Protein AF-A0A0C1ML45-F1 (afdb_monomer_lite)

Sequence (145 aa):
MVLNSHLIIEELIDLLNEKIIRNQAPYKKAKFTFNHKLCLLEALYNDDIESWVYHSCRQLNSLRNTYAHILEPDKSEEKIRAFLNVSYRCNVKLEEEIVQHLRRLKQSDSKNLCLIEIQQRHYDSTKRFPLALRELVNNLLVILE

pLDDT: mean 70.12, std 15.65, range [42.0, 94.88]

Structure (mmCIF, N/CA/C/O backbone):
data_AF-A0A0C1ML45-F1
#
_entry.id   AF-A0A0C1ML45-F1
#
loop_
_atom_site.group_PDB
_atom_site.id
_atom_site.type_symbol
_atom_site.label_atom_id
_atom_site.label_alt_id
_atom_site.label_comp_id
_atom_site.label_asym_id
_atom_site.label_entity_id
_atom_site.label_seq_id
_atom_site.pdbx_PDB_ins_code
_atom_site.Cartn_x
_atom_site.Cartn_y
_atom_site.Cartn_z
_atom_site.occupancy
_atom_site.B_iso_or_equiv
_atom_site.auth_seq_id
_atom_site.auth_comp_id
_atom_site.auth_asym_id
_atom_site.auth_atom_id
_atom_site.pdbx_PDB_model_num
ATOM 1 N N . MET A 1 1 ? 11.934 10.027 -3.637 1.00 61.81 1 MET A N 1
ATOM 2 C CA . MET A 1 1 ? 10.564 9.795 -4.153 1.00 61.81 1 MET A CA 1
ATOM 3 C C . MET A 1 1 ? 9.891 8.634 -3.437 1.00 61.81 1 MET A C 1
ATOM 5 O O . MET A 1 1 ? 8.922 8.897 -2.750 1.00 61.81 1 MET A O 1
ATOM 9 N N . VAL A 1 2 ? 10.437 7.411 -3.484 1.00 64.88 2 VAL A N 1
ATOM 10 C CA . VAL A 1 2 ? 9.870 6.221 -2.804 1.00 64.88 2 VAL A CA 1
ATOM 11 C C . VAL A 1 2 ? 9.575 6.443 -1.314 1.00 64.88 2 VAL A C 1
ATOM 13 O O . VAL A 1 2 ? 8.485 6.106 -0.866 1.00 64.88 2 VAL A O 1
ATOM 16 N N . LEU A 1 3 ? 10.506 7.043 -0.556 1.00 66.38 3 LEU A N 1
ATOM 17 C CA . LEU A 1 3 ? 10.296 7.336 0.869 1.00 66.38 3 LEU A CA 1
ATOM 18 C C . LEU A 1 3 ? 9.093 8.266 1.094 1.00 66.38 3 LEU A C 1
ATOM 20 O O . LEU A 1 3 ? 8.214 7.938 1.880 1.00 66.38 3 LEU A O 1
ATOM 24 N N . ASN A 1 4 ? 9.014 9.378 0.359 1.00 64.31 4 ASN A N 1
ATOM 25 C CA . ASN A 1 4 ? 7.894 10.318 0.466 1.00 64.31 4 ASN A CA 1
ATOM 26 C C . ASN A 1 4 ? 6.569 9.659 0.061 1.00 64.31 4 ASN A C 1
ATOM 28 O O . ASN A 1 4 ? 5.565 9.857 0.728 1.00 64.31 4 ASN A O 1
ATOM 32 N N . SER A 1 5 ? 6.567 8.837 -0.992 1.00 69.75 5 SER A N 1
ATOM 33 C CA . SER A 1 5 ? 5.383 8.082 -1.418 1.00 69.75 5 SER A CA 1
ATOM 34 C C . SER A 1 5 ? 4.914 7.094 -0.355 1.00 69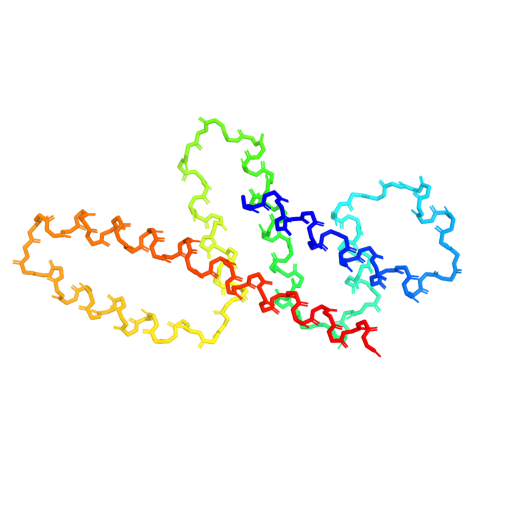.75 5 SER A C 1
ATOM 36 O O . SER A 1 5 ? 3.720 6.995 -0.104 1.00 69.75 5 SER A O 1
ATOM 38 N N . HIS A 1 6 ? 5.841 6.393 0.299 1.00 75.88 6 HIS A N 1
ATOM 39 C CA . HIS A 1 6 ? 5.520 5.508 1.414 1.00 75.88 6 HIS A CA 1
ATOM 40 C C . HIS A 1 6 ? 4.919 6.271 2.597 1.00 75.88 6 HIS A C 1
ATOM 42 O O . HIS A 1 6 ? 3.897 5.835 3.106 1.00 75.88 6 HIS A O 1
ATOM 48 N N . LEU A 1 7 ? 5.503 7.411 2.989 1.00 73.75 7 LEU A N 1
ATOM 49 C CA . LEU A 1 7 ? 4.983 8.239 4.084 1.00 73.75 7 LEU A CA 1
ATOM 50 C C . LEU A 1 7 ? 3.573 8.768 3.787 1.00 73.75 7 LEU A C 1
ATOM 52 O O . LEU A 1 7 ? 2.715 8.724 4.657 1.00 73.75 7 LEU A O 1
ATOM 56 N N . ILE A 1 8 ? 3.316 9.212 2.551 1.00 75.06 8 ILE A N 1
ATOM 57 C CA . ILE A 1 8 ? 1.982 9.672 2.129 1.00 75.06 8 ILE A CA 1
ATOM 58 C C . ILE A 1 8 ? 0.958 8.536 2.226 1.00 75.06 8 ILE A C 1
ATOM 60 O O . ILE A 1 8 ? -0.129 8.735 2.759 1.00 75.06 8 ILE A O 1
ATOM 64 N N . ILE A 1 9 ? 1.296 7.345 1.721 1.00 83.56 9 ILE A N 1
ATOM 65 C CA . ILE A 1 9 ? 0.397 6.187 1.796 1.00 83.56 9 ILE A CA 1
ATOM 66 C C . ILE A 1 9 ? 0.209 5.731 3.246 1.00 83.56 9 ILE A C 1
ATOM 68 O O . ILE A 1 9 ? -0.898 5.363 3.618 1.00 83.56 9 ILE A O 1
ATOM 72 N N . GLU A 1 10 ? 1.252 5.772 4.076 1.00 84.19 10 GLU A N 1
ATOM 73 C CA . GLU A 1 10 ? 1.149 5.429 5.497 1.00 84.19 10 GLU A CA 1
ATOM 74 C C . GLU A 1 10 ? 0.178 6.352 6.237 1.00 84.19 10 GLU A C 1
ATOM 76 O O . GLU A 1 10 ? -0.698 5.858 6.944 1.00 84.19 10 GLU A O 1
ATOM 81 N N . GLU A 1 11 ? 0.293 7.663 6.021 1.00 79.94 11 GLU A N 1
ATOM 82 C CA . GLU A 1 11 ? -0.609 8.655 6.610 1.00 79.94 11 GLU A CA 1
ATOM 83 C C . GLU A 1 11 ? -2.055 8.441 6.140 1.00 79.94 11 GLU A C 1
ATOM 85 O O . GLU A 1 11 ? -2.993 8.495 6.929 1.00 79.94 11 GLU A O 1
ATOM 90 N N . LEU A 1 12 ? -2.250 8.129 4.855 1.00 81.25 12 LEU A N 1
ATOM 91 C CA . LEU A 1 12 ? -3.577 7.889 4.292 1.00 81.25 12 LEU A CA 1
ATOM 92 C C . LEU A 1 12 ? -4.244 6.634 4.878 1.00 81.25 12 LEU A C 1
ATOM 94 O O . LEU A 1 12 ? -5.432 6.652 5.194 1.00 81.25 12 LEU A O 1
ATOM 98 N N . ILE A 1 13 ? -3.474 5.559 5.066 1.00 89.50 13 ILE A N 1
ATOM 99 C CA . ILE A 1 13 ? -3.944 4.346 5.747 1.00 89.50 13 ILE A CA 1
ATOM 100 C C . ILE A 1 13 ? -4.302 4.661 7.207 1.00 89.50 13 ILE A C 1
ATOM 102 O O . ILE A 1 13 ? -5.318 4.171 7.704 1.00 89.50 13 ILE A O 1
ATOM 106 N N . ASP A 1 14 ? -3.502 5.480 7.895 1.00 86.56 14 ASP A N 1
ATOM 107 C CA . ASP A 1 14 ? -3.807 5.904 9.264 1.00 86.56 14 ASP A CA 1
ATOM 108 C C . ASP A 1 14 ? -5.118 6.685 9.344 1.00 86.56 14 ASP A C 1
ATOM 110 O O . ASP A 1 14 ? -5.954 6.362 10.187 1.00 86.56 14 ASP A O 1
ATOM 114 N N . LEU A 1 15 ? -5.353 7.634 8.436 1.00 84.75 15 LEU A N 1
ATOM 115 C CA . LEU A 1 15 ? -6.611 8.384 8.373 1.00 84.75 15 LEU A CA 1
ATOM 116 C C . LEU A 1 15 ? -7.826 7.463 8.175 1.00 84.75 15 LEU A C 1
ATOM 118 O O . LEU A 1 15 ? -8.841 7.618 8.856 1.00 84.75 15 LEU A O 1
ATOM 122 N N . LEU A 1 16 ? -7.718 6.475 7.284 1.00 86.06 16 LEU A N 1
ATOM 123 C CA . LEU A 1 16 ? -8.783 5.499 7.026 1.00 86.06 16 LEU A CA 1
ATOM 124 C C . LEU A 1 16 ? -9.082 4.616 8.245 1.00 86.06 16 LEU A C 1
ATOM 126 O O . LEU A 1 16 ? -10.250 4.374 8.565 1.00 86.06 16 LEU A O 1
ATOM 130 N N . ASN A 1 17 ? -8.042 4.160 8.946 1.00 88.00 17 ASN A N 1
ATOM 131 C CA . ASN A 1 17 ? -8.193 3.401 10.185 1.00 88.00 17 ASN A CA 1
ATOM 132 C C . ASN A 1 17 ? -8.798 4.274 11.299 1.00 88.00 17 ASN A C 1
ATOM 134 O O . ASN A 1 17 ? -9.696 3.830 12.015 1.00 88.00 17 ASN A O 1
ATOM 138 N N . GLU A 1 18 ? -8.373 5.534 11.428 1.00 86.44 18 GLU A N 1
ATOM 139 C CA . GLU A 1 18 ? -8.904 6.481 12.418 1.00 86.44 18 GLU A CA 1
ATOM 140 C C . GLU A 1 18 ? -10.385 6.825 12.206 1.00 86.44 18 GLU A C 1
ATOM 142 O O . GLU A 1 18 ? -11.075 7.096 13.194 1.00 86.44 18 GLU A O 1
ATOM 147 N N . LYS A 1 19 ? -10.889 6.769 10.961 1.00 84.56 19 LYS A N 1
ATOM 148 C CA . LYS A 1 19 ? -12.317 6.960 10.629 1.00 84.56 19 LYS A CA 1
ATOM 149 C C . LYS A 1 19 ? -13.196 5.837 11.201 1.00 84.56 19 LYS A C 1
ATOM 151 O O . LYS A 1 19 ? -14.318 6.104 11.626 1.00 84.56 19 LYS A O 1
ATOM 156 N N . ILE A 1 20 ? -12.693 4.599 11.265 1.00 85.06 20 ILE A N 1
ATOM 157 C CA . ILE A 1 20 ? -13.444 3.442 11.794 1.00 85.06 20 ILE A CA 1
ATOM 158 C C . ILE A 1 20 ? -13.237 3.253 13.298 1.00 85.06 20 ILE A C 1
ATOM 160 O O . ILE A 1 20 ? -14.160 2.869 14.027 1.00 85.06 20 ILE A O 1
ATOM 164 N N . ILE A 1 21 ? -12.015 3.465 13.785 1.00 87.81 21 ILE A N 1
ATOM 165 C CA . ILE A 1 21 ? -11.654 3.127 15.160 1.00 87.81 21 ILE A CA 1
ATOM 166 C C . ILE A 1 21 ? -12.312 4.106 16.135 1.00 87.81 21 ILE A C 1
ATOM 168 O O . ILE A 1 21 ? -11.880 5.241 16.317 1.00 87.81 21 ILE A O 1
ATOM 172 N N . ARG A 1 22 ? -13.325 3.610 16.855 1.00 88.19 22 ARG A N 1
ATOM 173 C CA . ARG A 1 22 ? -14.093 4.389 17.843 1.00 88.19 22 ARG A CA 1
ATOM 174 C C . ARG A 1 22 ? -13.240 4.982 18.965 1.00 88.19 22 ARG A C 1
ATOM 176 O O . ARG A 1 22 ? -13.532 6.072 19.441 1.00 88.19 22 ARG A O 1
ATOM 183 N N . ASN A 1 23 ? -12.217 4.257 19.422 1.00 89.19 23 ASN A N 1
ATOM 184 C CA . ASN A 1 23 ? -11.313 4.729 20.469 1.00 89.19 23 ASN A CA 1
ATOM 185 C C . ASN A 1 23 ? -9.898 4.909 19.914 1.00 89.19 23 ASN A C 1
ATOM 187 O O . ASN A 1 23 ? -9.104 3.969 19.875 1.00 89.19 23 ASN A O 1
ATOM 191 N N . GLN A 1 24 ? -9.585 6.135 19.501 1.00 85.31 24 GLN A N 1
ATOM 192 C CA . GLN A 1 24 ? -8.316 6.458 18.849 1.00 85.31 24 GLN A CA 1
ATOM 193 C C . GLN A 1 24 ? -7.116 6.488 19.810 1.00 85.31 24 GLN A C 1
ATOM 195 O O . GLN A 1 24 ? -5.978 6.314 19.376 1.00 85.31 24 GLN A O 1
ATOM 200 N N . ALA A 1 25 ? -7.326 6.695 21.116 1.00 89.00 25 ALA A N 1
ATOM 201 C CA . ALA A 1 25 ? -6.219 6.887 22.056 1.00 89.00 25 ALA A CA 1
ATOM 202 C C . ALA A 1 25 ? -5.315 5.637 22.195 1.00 89.00 25 ALA A C 1
ATOM 204 O O . ALA A 1 25 ? -4.093 5.776 22.079 1.00 89.00 25 ALA A O 1
ATOM 205 N N . PRO A 1 26 ? -5.852 4.410 22.366 1.00 90.69 26 PRO A N 1
ATOM 206 C CA . PRO A 1 26 ? -5.051 3.189 22.317 1.00 90.69 26 PRO A CA 1
ATOM 207 C C . PRO A 1 26 ? -4.385 2.959 20.958 1.00 90.69 26 PRO A C 1
ATOM 209 O O . PRO A 1 26 ? -3.223 2.562 20.924 1.00 90.69 26 PRO A O 1
ATOM 212 N N . TYR A 1 27 ? -5.087 3.246 19.857 1.00 87.50 27 TYR A N 1
ATOM 213 C CA . TYR A 1 27 ? -4.557 3.084 18.500 1.00 87.50 27 TYR A CA 1
ATOM 214 C C . TYR A 1 27 ? -3.298 3.934 18.281 1.00 87.50 27 TYR A C 1
ATOM 216 O O . TYR A 1 27 ? -2.241 3.405 17.937 1.00 87.50 27 TYR A O 1
ATOM 224 N N . LYS A 1 28 ? -3.368 5.231 18.610 1.00 84.25 28 LYS A N 1
ATOM 225 C CA . LYS A 1 28 ? -2.231 6.163 18.514 1.00 84.25 28 LYS A CA 1
ATOM 226 C C . LYS A 1 28 ? -1.083 5.770 19.446 1.00 84.25 28 LYS A C 1
ATOM 228 O O . LYS A 1 28 ? 0.088 5.868 19.079 1.00 84.25 28 LYS A O 1
ATOM 233 N N . LYS A 1 29 ? -1.399 5.275 20.648 1.00 89.81 29 LYS A N 1
ATOM 234 C CA . LYS A 1 29 ? -0.390 4.832 21.624 1.00 89.81 29 LYS A CA 1
ATOM 235 C C . LYS A 1 29 ? 0.341 3.557 21.192 1.00 89.81 29 LYS A C 1
ATOM 237 O O . LYS A 1 29 ? 1.508 3.395 21.543 1.00 89.81 29 LYS A O 1
ATOM 242 N N . ALA A 1 30 ? -0.319 2.671 20.446 1.00 88.94 30 ALA A N 1
ATOM 243 C CA . ALA A 1 30 ? 0.230 1.380 20.041 1.00 88.94 30 ALA A CA 1
ATOM 244 C C . ALA A 1 30 ? 1.399 1.484 19.044 1.00 88.94 30 ALA A C 1
ATOM 246 O O . ALA A 1 30 ? 2.163 0.529 18.928 1.00 88.94 30 ALA A O 1
ATOM 247 N N . LYS A 1 31 ? 1.570 2.631 18.362 1.00 85.31 31 LYS A N 1
ATOM 248 C CA . LYS A 1 31 ? 2.650 2.878 17.384 1.00 85.31 31 LYS A CA 1
ATOM 249 C C . LYS A 1 31 ? 2.786 1.737 16.367 1.00 85.31 31 LYS A C 1
ATOM 251 O O . LYS A 1 31 ? 3.853 1.141 16.208 1.00 85.31 31 LYS A O 1
ATOM 256 N N . PHE A 1 32 ? 1.681 1.410 15.702 1.00 89.25 32 PHE A N 1
ATOM 257 C CA . PHE A 1 32 ? 1.659 0.362 14.688 1.00 89.25 32 PHE A CA 1
ATOM 258 C C . PHE A 1 32 ? 2.659 0.640 13.558 1.00 89.25 32 PHE A C 1
ATOM 260 O O . PHE A 1 32 ? 2.899 1.784 13.180 1.00 89.25 32 PHE A O 1
ATOM 267 N N . THR A 1 33 ? 3.244 -0.426 13.014 1.00 90.50 33 THR A N 1
ATOM 268 C CA . THR A 1 33 ? 4.087 -0.342 11.817 1.00 90.50 33 THR A CA 1
ATOM 269 C C . THR A 1 33 ? 3.203 -0.242 10.575 1.00 90.50 33 THR A C 1
ATOM 271 O O . THR A 1 33 ? 2.041 -0.648 10.623 1.00 90.50 33 THR A O 1
ATOM 274 N N . PHE A 1 34 ? 3.758 0.194 9.441 1.00 89.38 34 PHE A N 1
ATOM 275 C CA . PHE A 1 34 ? 3.050 0.201 8.153 1.00 89.38 34 PHE A CA 1
ATOM 276 C C . PHE A 1 34 ? 2.318 -1.118 7.855 1.00 89.38 34 PHE A C 1
ATOM 278 O O . PHE A 1 34 ? 1.150 -1.110 7.483 1.00 89.38 34 PHE A O 1
ATOM 285 N N . ASN A 1 35 ? 2.980 -2.265 8.057 1.00 93.19 35 ASN A N 1
ATOM 286 C CA . ASN A 1 35 ? 2.352 -3.567 7.815 1.00 93.19 35 ASN A CA 1
ATOM 287 C C . ASN A 1 35 ? 1.184 -3.827 8.771 1.00 93.19 35 ASN A C 1
ATOM 289 O O . ASN A 1 35 ? 0.158 -4.325 8.328 1.00 93.19 35 ASN A O 1
ATOM 293 N N . HIS A 1 36 ? 1.310 -3.480 10.056 1.00 94.88 36 HIS A N 1
ATOM 294 C CA . HIS A 1 36 ? 0.195 -3.618 10.996 1.00 94.88 36 HIS A CA 1
ATOM 295 C C . HIS A 1 36 ? -0.999 -2.752 10.572 1.00 94.88 36 HIS A C 1
ATOM 297 O O . HIS A 1 36 ? -2.123 -3.242 10.554 1.00 94.88 36 HIS A O 1
ATOM 303 N N . LYS A 1 37 ? -0.747 -1.498 10.177 1.00 93.56 37 LYS A N 1
ATOM 304 C CA . LYS A 1 37 ? -1.776 -0.562 9.703 1.00 93.56 37 LYS A CA 1
ATOM 305 C C . LYS A 1 37 ? -2.464 -1.061 8.432 1.00 93.56 37 LYS A C 1
ATOM 307 O O . LYS A 1 37 ? -3.683 -0.982 8.336 1.00 93.56 37 LYS A O 1
ATOM 312 N N . LEU A 1 38 ? -1.696 -1.611 7.487 1.00 94.81 38 LEU A N 1
ATOM 313 C CA . LEU A 1 38 ? -2.221 -2.168 6.242 1.00 94.81 38 LEU A CA 1
ATOM 314 C C . LEU A 1 38 ? -3.060 -3.428 6.482 1.00 94.81 38 LEU A C 1
ATOM 316 O O . LEU A 1 38 ? -4.143 -3.536 5.921 1.00 94.81 38 LEU A O 1
ATOM 320 N N . CYS A 1 39 ? -2.594 -4.354 7.325 1.00 94.06 39 CYS A N 1
ATOM 321 C CA . CYS A 1 39 ? -3.378 -5.537 7.687 1.00 94.06 39 CYS A CA 1
ATOM 322 C C . CYS A 1 39 ? -4.674 -5.153 8.407 1.00 94.06 39 CYS A C 1
ATOM 324 O O . CYS A 1 39 ? -5.699 -5.793 8.202 1.00 94.06 39 CYS A O 1
ATOM 326 N N . LEU A 1 40 ? -4.632 -4.116 9.248 1.00 93.44 40 LEU A N 1
ATOM 327 C CA . LEU A 1 40 ? -5.825 -3.606 9.911 1.00 93.44 40 LEU A CA 1
ATOM 328 C C . LEU A 1 40 ? -6.806 -3.003 8.898 1.00 93.44 40 LEU A C 1
ATOM 330 O O . LEU A 1 40 ? -7.983 -3.335 8.946 1.00 93.44 40 LEU A O 1
ATOM 334 N N . LEU A 1 41 ? -6.319 -2.198 7.950 1.00 92.44 41 LEU A N 1
ATOM 335 C CA . LEU A 1 41 ? -7.144 -1.646 6.874 1.00 92.44 41 LEU A CA 1
ATOM 336 C C . LEU A 1 41 ? -7.793 -2.755 6.037 1.00 92.44 41 LEU A C 1
ATOM 338 O O . LEU A 1 41 ? -8.983 -2.697 5.754 1.00 92.44 41 LEU A O 1
ATOM 342 N N . GLU A 1 42 ? -7.022 -3.773 5.657 1.00 93.88 42 GLU A N 1
ATOM 343 C CA . GLU A 1 42 ? -7.517 -4.932 4.909 1.00 93.88 42 GLU A CA 1
ATOM 344 C C . GLU A 1 42 ? -8.563 -5.711 5.701 1.00 93.88 42 GLU A C 1
ATOM 346 O O . GLU A 1 42 ? -9.608 -6.039 5.163 1.00 93.88 42 GLU A O 1
ATOM 351 N N . ALA A 1 43 ? -8.356 -5.923 7.000 1.00 91.69 43 ALA A N 1
ATOM 352 C CA . ALA A 1 43 ? -9.344 -6.590 7.844 1.00 91.69 43 ALA A CA 1
ATOM 353 C C . ALA A 1 43 ? -10.651 -5.792 8.007 1.00 91.69 43 ALA A C 1
ATOM 355 O O . ALA A 1 43 ? -11.697 -6.391 8.247 1.00 91.69 43 ALA A O 1
ATOM 356 N N . LEU A 1 44 ? -10.592 -4.460 7.921 1.00 88.75 44 LEU A N 1
ATOM 357 C CA . LEU A 1 44 ? -11.738 -3.576 8.147 1.00 88.75 44 LEU A CA 1
ATOM 358 C C . LEU A 1 44 ? -12.496 -3.200 6.866 1.00 88.75 44 LEU A C 1
ATOM 360 O O . LEU A 1 44 ? -13.690 -2.940 6.956 1.00 88.75 44 LEU A O 1
ATOM 364 N N . TYR A 1 45 ? -11.824 -3.176 5.711 1.00 86.94 45 TYR A N 1
ATOM 365 C CA . TYR A 1 45 ? -12.366 -2.686 4.434 1.00 86.94 45 TYR A CA 1
ATOM 366 C C . TYR A 1 45 ? -12.220 -3.689 3.273 1.00 86.94 45 TYR A C 1
ATOM 368 O O . TYR A 1 45 ? -12.284 -3.287 2.113 1.00 86.94 45 TYR A O 1
ATOM 376 N N . ASN A 1 46 ? -11.989 -4.979 3.550 1.00 83.56 46 ASN A N 1
ATOM 377 C CA . ASN A 1 46 ? -11.699 -5.996 2.523 1.00 83.56 46 ASN A CA 1
ATOM 378 C C . ASN A 1 46 ? -12.663 -5.978 1.322 1.00 83.56 46 ASN A C 1
ATOM 380 O O . ASN A 1 46 ? -12.244 -6.252 0.200 1.00 83.56 46 ASN A O 1
ATOM 384 N N . ASP A 1 47 ? -13.939 -5.678 1.564 1.00 83.19 47 ASP A N 1
ATOM 385 C CA . ASP A 1 47 ? -14.981 -5.700 0.535 1.00 83.19 47 ASP A CA 1
ATOM 386 C C . ASP A 1 47 ? -15.164 -4.335 -0.161 1.00 83.19 47 ASP A C 1
ATOM 388 O O . ASP A 1 47 ? -15.718 -4.277 -1.258 1.00 83.19 47 ASP A O 1
ATOM 392 N N . ASP A 1 48 ? -14.656 -3.253 0.439 1.00 83.12 48 ASP A N 1
ATOM 393 C CA . ASP A 1 48 ? -14.762 -1.876 -0.068 1.00 83.12 48 ASP A CA 1
ATOM 394 C C . ASP A 1 48 ? -13.557 -1.472 -0.934 1.00 83.12 48 ASP A C 1
ATOM 396 O O . ASP A 1 48 ? -13.615 -0.498 -1.687 1.00 83.12 48 ASP A O 1
ATOM 400 N N . ILE A 1 49 ? -12.445 -2.207 -0.827 1.00 85.44 49 ILE A N 1
ATOM 401 C CA . ILE A 1 49 ? -11.190 -1.913 -1.520 1.00 85.44 49 ILE A CA 1
ATOM 402 C C . ILE A 1 49 ? -10.805 -3.079 -2.416 1.00 85.44 49 ILE A C 1
ATOM 404 O O . ILE A 1 49 ? -10.675 -4.222 -1.981 1.00 85.44 49 ILE A O 1
ATOM 408 N N . GLU A 1 50 ? -10.509 -2.779 -3.678 1.00 83.88 50 GLU A N 1
ATOM 409 C CA . GLU A 1 50 ? -10.025 -3.798 -4.598 1.00 83.88 50 GLU A CA 1
ATOM 410 C C . GLU A 1 50 ? -8.684 -4.401 -4.144 1.00 83.88 50 GLU A C 1
ATOM 412 O O . GLU A 1 50 ? -7.741 -3.702 -3.765 1.00 83.88 50 GLU A O 1
ATOM 417 N N . SER A 1 51 ? -8.549 -5.721 -4.287 1.00 84.06 51 SER A N 1
ATOM 418 C CA . SER A 1 51 ? -7.378 -6.479 -3.823 1.00 84.06 51 SER A CA 1
ATOM 419 C C . SER A 1 51 ? -6.030 -5.959 -4.342 1.00 84.06 51 SER A C 1
ATOM 421 O O . SER A 1 51 ? -5.009 -6.059 -3.652 1.00 84.06 51 SER A O 1
ATOM 423 N N . TRP A 1 52 ? -6.000 -5.372 -5.545 1.00 82.38 52 TRP A N 1
ATOM 424 C CA . TRP A 1 52 ? -4.771 -4.824 -6.121 1.00 82.38 52 TRP A CA 1
ATOM 425 C C . TRP A 1 52 ? -4.207 -3.661 -5.296 1.00 82.38 52 TRP A C 1
ATOM 427 O O . TRP A 1 52 ? -2.987 -3.533 -5.228 1.00 82.38 52 TRP A O 1
ATOM 437 N N . VAL A 1 53 ? -5.048 -2.878 -4.610 1.00 85.25 53 VAL A N 1
ATOM 438 C CA . VAL A 1 53 ? -4.627 -1.755 -3.755 1.00 85.25 53 VAL A CA 1
ATOM 439 C C . VAL A 1 53 ? -3.772 -2.270 -2.600 1.00 85.25 53 VAL A C 1
ATOM 441 O O . VAL A 1 53 ? -2.652 -1.796 -2.387 1.00 85.25 53 VAL A O 1
ATOM 444 N N . TYR A 1 54 ? -4.236 -3.314 -1.907 1.00 88.75 54 TYR A N 1
ATOM 445 C CA . TYR A 1 54 ? -3.474 -3.945 -0.828 1.00 88.75 54 TYR A CA 1
ATOM 446 C C . TYR A 1 54 ? -2.155 -4.526 -1.340 1.00 88.75 54 TYR A C 1
ATOM 448 O O . TYR A 1 54 ? -1.100 -4.346 -0.723 1.00 88.75 54 TYR A O 1
ATOM 456 N N . HIS A 1 55 ? -2.178 -5.184 -2.502 1.00 86.62 55 HIS A N 1
ATOM 457 C CA . HIS A 1 55 ? -0.962 -5.694 -3.130 1.00 86.62 55 HIS A CA 1
ATOM 458 C C . HIS A 1 55 ? 0.024 -4.573 -3.490 1.00 86.62 55 HIS A C 1
ATOM 460 O O . HIS A 1 55 ? 1.215 -4.704 -3.197 1.00 86.62 55 HIS A O 1
ATOM 466 N N . SER A 1 56 ? -0.444 -3.453 -4.043 1.00 81.94 56 SER A N 1
ATOM 467 C CA . SER A 1 56 ? 0.378 -2.279 -4.347 1.00 81.94 56 SER A CA 1
ATOM 468 C C . SER A 1 56 ? 1.004 -1.669 -3.093 1.00 81.94 56 SER A C 1
ATOM 470 O O . SER A 1 56 ? 2.205 -1.392 -3.095 1.00 81.94 56 SER A O 1
ATOM 472 N N . CYS A 1 57 ? 0.252 -1.533 -1.998 1.00 85.81 57 CYS A N 1
ATOM 473 C CA . CYS A 1 57 ? 0.776 -1.051 -0.717 1.00 85.81 57 CYS A CA 1
ATOM 474 C C . CYS A 1 57 ? 1.878 -1.967 -0.159 1.00 85.81 57 CYS A C 1
ATOM 476 O O . CYS A 1 57 ? 2.930 -1.485 0.274 1.00 85.81 57 CYS A O 1
ATOM 478 N N . ARG A 1 58 ? 1.698 -3.296 -0.231 1.00 90.94 58 ARG A N 1
ATOM 479 C CA . ARG A 1 58 ? 2.737 -4.267 0.169 1.00 90.94 58 ARG A CA 1
ATOM 480 C C . ARG A 1 58 ? 3.995 -4.148 -0.699 1.00 90.94 58 ARG A C 1
ATOM 482 O O . ARG A 1 58 ? 5.108 -4.171 -0.168 1.00 90.94 58 ARG A O 1
ATOM 489 N N . GLN A 1 59 ? 3.839 -3.980 -2.014 1.00 81.88 59 GLN A N 1
ATOM 490 C CA . GLN A 1 59 ? 4.965 -3.776 -2.934 1.00 81.88 59 GLN A CA 1
ATOM 491 C C . GLN A 1 59 ? 5.703 -2.460 -2.656 1.00 81.88 59 GLN A C 1
ATOM 493 O O . GLN A 1 59 ? 6.933 -2.449 -2.636 1.00 81.88 59 GLN A O 1
ATOM 498 N N . LEU A 1 60 ? 4.986 -1.374 -2.347 1.00 81.81 60 LEU A N 1
ATOM 499 C CA . LEU A 1 60 ? 5.591 -0.094 -1.969 1.00 81.81 60 LEU A CA 1
ATOM 500 C C . LEU A 1 60 ? 6.405 -0.204 -0.671 1.00 81.81 60 LEU A C 1
ATOM 502 O O . LEU A 1 60 ? 7.517 0.316 -0.600 1.00 81.81 60 LEU A O 1
ATOM 506 N N . ASN A 1 61 ? 5.899 -0.922 0.337 1.00 86.44 61 ASN A N 1
ATOM 507 C CA . ASN A 1 61 ? 6.648 -1.172 1.572 1.00 86.44 61 ASN A CA 1
ATOM 508 C C . ASN A 1 61 ? 7.917 -2.009 1.316 1.00 86.44 61 ASN A C 1
ATOM 510 O O . ASN A 1 61 ? 8.997 -1.683 1.808 1.00 86.44 61 ASN A O 1
ATOM 514 N N . SER A 1 62 ? 7.817 -3.053 0.485 1.00 82.88 62 SER A N 1
ATOM 515 C CA . SER A 1 62 ? 8.972 -3.857 0.053 1.00 82.88 62 SER A CA 1
ATOM 516 C C . SER A 1 62 ? 10.013 -3.010 -0.685 1.00 82.88 62 SER A C 1
ATOM 518 O O . SER A 1 62 ? 11.213 -3.143 -0.433 1.00 82.88 62 SER A O 1
ATOM 520 N N . LEU A 1 63 ? 9.555 -2.104 -1.553 1.00 76.06 63 LEU A N 1
ATOM 521 C CA . LEU A 1 63 ? 10.399 -1.167 -2.282 1.00 76.06 63 LEU A CA 1
ATOM 522 C C . LEU A 1 63 ? 11.106 -0.198 -1.326 1.00 76.06 63 LEU A C 1
ATOM 524 O O . LEU A 1 63 ? 12.324 -0.048 -1.406 1.00 76.06 63 LEU A O 1
ATOM 528 N N . ARG A 1 64 ? 10.377 0.395 -0.372 1.00 78.88 64 ARG A N 1
ATOM 529 C CA . ARG A 1 64 ? 10.952 1.262 0.667 1.00 78.88 64 ARG A CA 1
ATOM 530 C C . ARG A 1 64 ? 12.030 0.540 1.467 1.00 78.88 64 ARG A C 1
ATOM 532 O O . ARG A 1 64 ? 13.105 1.098 1.661 1.00 78.88 64 ARG A O 1
ATOM 539 N N . ASN A 1 65 ? 11.765 -0.686 1.918 1.00 75.12 65 ASN A N 1
ATOM 540 C CA . ASN A 1 65 ? 12.723 -1.453 2.720 1.00 75.12 65 ASN A CA 1
ATOM 541 C C . ASN A 1 65 ? 13.983 -1.768 1.922 1.00 75.12 65 ASN A C 1
ATOM 543 O O . ASN A 1 65 ? 15.090 -1.654 2.430 1.00 75.12 65 ASN A O 1
ATOM 547 N N . THR A 1 66 ? 13.827 -2.084 0.643 1.00 68.44 66 THR A N 1
ATOM 548 C CA . THR A 1 66 ? 14.959 -2.282 -0.250 1.00 68.44 66 THR A CA 1
ATOM 549 C C . THR A 1 66 ? 15.790 -1.016 -0.411 1.00 68.44 66 THR A C 1
ATOM 551 O O . THR A 1 66 ? 16.994 -1.101 -0.234 1.00 68.44 66 THR A O 1
ATOM 554 N N . TYR A 1 6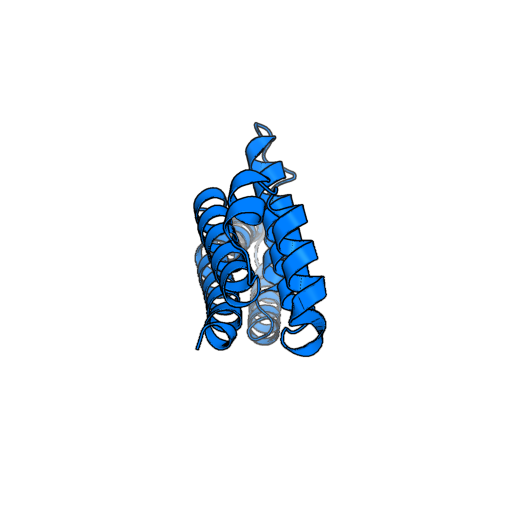7 ? 15.182 0.153 -0.617 1.00 64.31 67 TYR A N 1
ATOM 555 C CA . TYR A 1 67 ? 15.916 1.426 -0.648 1.00 64.31 67 TYR A CA 1
ATOM 556 C C . TYR A 1 67 ? 16.575 1.790 0.692 1.00 64.31 67 TYR A C 1
ATOM 558 O O . TYR A 1 67 ? 17.639 2.396 0.692 1.00 64.31 67 TYR A O 1
ATOM 566 N N . ALA A 1 68 ? 15.984 1.403 1.825 1.00 60.38 68 ALA A N 1
ATOM 567 C CA . ALA A 1 68 ? 16.589 1.591 3.146 1.00 60.38 68 ALA A CA 1
ATOM 568 C C . ALA A 1 68 ? 17.795 0.662 3.392 1.00 60.38 68 ALA A C 1
ATOM 570 O O . ALA A 1 68 ? 18.655 0.981 4.208 1.00 60.38 68 ALA A O 1
ATOM 571 N N . HIS A 1 69 ? 17.864 -0.471 2.684 1.00 51.34 69 HIS A N 1
ATOM 572 C CA . HIS A 1 69 ? 18.952 -1.448 2.770 1.00 51.34 69 HIS A CA 1
ATOM 573 C C . HIS A 1 69 ? 19.979 -1.347 1.623 1.00 51.34 69 HIS A C 1
ATOM 575 O O . HIS A 1 69 ? 21.023 -1.989 1.702 1.00 51.34 69 HIS A O 1
ATOM 581 N N . ILE A 1 70 ? 19.718 -0.565 0.566 1.00 52.62 70 ILE A N 1
ATOM 582 C CA . ILE A 1 70 ? 20.528 -0.531 -0.660 1.00 52.62 70 ILE A CA 1
ATOM 583 C C . ILE A 1 70 ? 21.495 0.656 -0.691 1.00 52.62 70 ILE A C 1
ATOM 585 O O . ILE A 1 70 ? 21.164 1.785 -1.042 1.00 52.62 70 ILE A O 1
ATOM 589 N N . LEU A 1 71 ? 22.736 0.293 -0.374 1.00 42.53 71 LEU A N 1
ATOM 590 C CA . LEU A 1 71 ? 23.982 0.741 -0.996 1.00 42.53 71 LEU A CA 1
ATOM 591 C C . LEU A 1 71 ? 24.320 -0.081 -2.276 1.00 42.53 71 LEU A C 1
ATOM 593 O O . LEU A 1 71 ? 25.403 0.088 -2.822 1.00 42.53 71 LEU A O 1
ATOM 597 N N . GLU A 1 72 ? 23.425 -0.951 -2.783 1.00 42.00 72 GLU A N 1
ATOM 598 C CA . GLU A 1 72 ? 23.641 -1.810 -3.974 1.00 42.00 72 GLU A CA 1
ATOM 599 C C . GLU A 1 72 ? 22.498 -1.754 -5.029 1.00 42.00 72 GLU A C 1
ATOM 601 O O . GLU A 1 72 ? 21.396 -2.230 -4.765 1.00 42.00 72 GLU A O 1
ATOM 606 N N . PRO A 1 73 ? 22.720 -1.204 -6.237 1.00 46.41 73 PRO A N 1
ATOM 607 C CA . PRO A 1 73 ? 21.665 -0.791 -7.180 1.00 46.41 73 PRO A CA 1
ATOM 608 C C . PRO A 1 73 ? 20.812 -1.904 -7.832 1.00 46.41 73 PRO A C 1
ATOM 610 O O . PRO A 1 73 ? 19.657 -1.642 -8.183 1.00 46.41 73 PRO A O 1
ATOM 613 N N . ASP A 1 74 ? 21.291 -3.144 -7.943 1.00 50.28 74 ASP A N 1
ATOM 614 C CA . ASP A 1 74 ? 20.713 -4.125 -8.884 1.00 50.28 74 ASP A CA 1
ATOM 615 C C . ASP A 1 74 ? 19.353 -4.736 -8.477 1.00 50.28 74 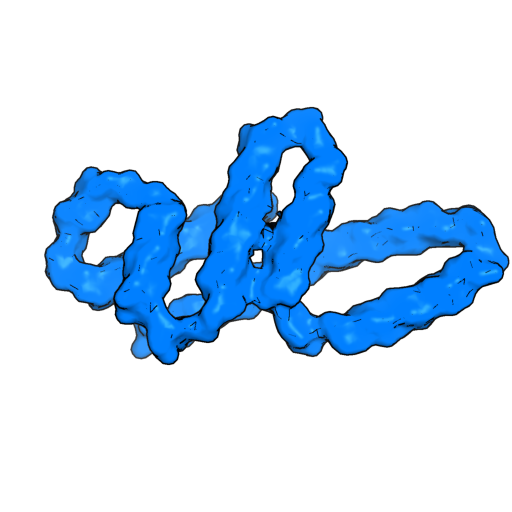ASP A C 1
ATOM 617 O O . ASP A 1 74 ? 18.589 -5.167 -9.336 1.00 50.28 74 ASP A O 1
ATOM 621 N N . LYS A 1 75 ? 18.974 -4.728 -7.189 1.00 52.53 75 LYS A N 1
ATOM 622 C CA . LYS A 1 75 ? 17.684 -5.301 -6.716 1.00 52.53 75 LYS A CA 1
ATOM 623 C C . LYS A 1 75 ? 16.527 -4.296 -6.663 1.00 52.53 75 LYS A C 1
ATOM 625 O O . LYS A 1 75 ? 15.396 -4.657 -6.330 1.00 52.53 75 LYS A O 1
ATOM 630 N N . SER A 1 76 ? 16.806 -3.023 -6.932 1.00 52.56 76 SER A N 1
ATOM 631 C CA . SER A 1 76 ? 15.828 -1.938 -6.811 1.00 52.56 76 SER A CA 1
ATOM 632 C C . SER A 1 76 ? 14.895 -1.851 -8.028 1.00 52.56 76 SER A C 1
ATOM 634 O O . SER A 1 76 ? 13.687 -1.679 -7.855 1.00 52.56 76 SER A O 1
ATOM 636 N N . GLU A 1 77 ? 15.410 -2.071 -9.244 1.00 57.03 77 GLU A N 1
ATOM 637 C CA . GLU A 1 77 ? 14.636 -1.989 -10.494 1.00 57.03 77 GLU A CA 1
ATOM 638 C C . GLU A 1 77 ? 13.510 -3.030 -10.581 1.00 57.03 77 GLU A C 1
ATOM 640 O O . GLU A 1 77 ? 12.388 -2.689 -10.963 1.00 57.03 77 GLU A O 1
ATOM 645 N N . GLU A 1 78 ? 13.765 -4.284 -10.200 1.00 59.16 78 GLU A N 1
ATOM 646 C CA . GLU A 1 78 ? 12.754 -5.351 -10.252 1.00 59.16 78 GLU A CA 1
ATOM 647 C C . GLU A 1 78 ? 11.558 -5.051 -9.343 1.00 59.16 78 GLU A C 1
ATOM 649 O O . GLU A 1 78 ? 10.405 -5.262 -9.724 1.00 59.16 78 GLU A O 1
ATOM 654 N N . LYS A 1 79 ? 11.814 -4.480 -8.163 1.00 59.72 79 LYS A N 1
ATOM 655 C CA . LYS A 1 79 ? 10.758 -4.107 -7.217 1.00 59.72 79 LYS A CA 1
ATOM 656 C C . LYS A 1 79 ? 9.972 -2.880 -7.664 1.00 59.72 79 LYS A C 1
ATOM 658 O O . LYS A 1 79 ? 8.766 -2.824 -7.430 1.00 59.72 79 LYS A O 1
ATOM 663 N N . ILE A 1 80 ? 10.616 -1.922 -8.339 1.00 60.03 80 ILE A N 1
ATOM 664 C CA . ILE A 1 80 ? 9.907 -0.797 -8.970 1.00 60.03 80 ILE A CA 1
ATOM 665 C C . ILE A 1 80 ? 8.955 -1.335 -10.034 1.00 60.03 80 ILE A C 1
ATOM 667 O O . ILE A 1 80 ? 7.778 -0.986 -10.024 1.00 60.03 80 ILE A O 1
ATOM 671 N N . ARG A 1 81 ? 9.429 -2.228 -10.912 1.00 61.59 81 ARG A N 1
ATOM 672 C CA . ARG A 1 81 ? 8.575 -2.847 -11.936 1.00 61.59 81 ARG A CA 1
ATOM 673 C C . ARG A 1 81 ? 7.424 -3.639 -11.322 1.00 61.59 81 ARG A C 1
ATOM 675 O O . ARG A 1 81 ? 6.301 -3.521 -11.798 1.00 61.59 81 ARG A O 1
ATOM 682 N N . ALA A 1 82 ? 7.673 -4.391 -10.250 1.00 64.06 82 ALA A N 1
ATOM 683 C CA . ALA A 1 82 ? 6.625 -5.116 -9.536 1.00 64.06 82 ALA A CA 1
ATOM 684 C C . ALA A 1 82 ? 5.549 -4.172 -8.973 1.00 64.06 82 ALA A C 1
ATOM 686 O O . ALA A 1 82 ? 4.362 -4.443 -9.131 1.00 64.06 82 ALA A O 1
ATOM 687 N N . PHE A 1 83 ? 5.943 -3.043 -8.374 1.00 61.16 83 PHE A N 1
ATOM 688 C CA . PHE A 1 83 ? 4.998 -2.019 -7.926 1.00 61.16 83 PHE A CA 1
ATOM 689 C C . PHE A 1 83 ? 4.193 -1.434 -9.096 1.00 61.16 83 PHE A C 1
ATOM 691 O O . PHE A 1 83 ? 2.962 -1.420 -9.029 1.00 61.16 83 PHE A O 1
ATOM 698 N N . LEU A 1 84 ? 4.864 -1.004 -10.173 1.00 62.38 84 LEU A N 1
ATOM 699 C CA . LEU A 1 84 ? 4.231 -0.401 -11.355 1.00 62.38 84 LEU A CA 1
ATOM 700 C C . LEU A 1 84 ? 3.215 -1.339 -12.021 1.00 62.38 84 LEU A C 1
ATOM 702 O O . LEU A 1 84 ? 2.110 -0.915 -12.340 1.00 62.38 84 LEU A O 1
ATOM 706 N N . ASN A 1 85 ? 3.550 -2.620 -12.173 1.00 64.94 85 ASN A N 1
ATOM 707 C CA . ASN A 1 85 ? 2.671 -3.601 -12.814 1.00 64.94 85 ASN A CA 1
ATOM 708 C C . ASN A 1 85 ? 1.352 -3.829 -12.057 1.00 64.94 85 ASN A C 1
ATOM 710 O O . ASN A 1 85 ? 0.347 -4.167 -12.676 1.00 64.94 85 ASN A O 1
ATOM 714 N N . VAL A 1 86 ? 1.339 -3.662 -10.731 1.00 64.12 86 VAL A N 1
ATOM 715 C CA . VAL A 1 86 ? 0.126 -3.857 -9.917 1.00 64.12 86 VAL A CA 1
ATOM 716 C C . VAL A 1 86 ? -0.704 -2.574 -9.832 1.00 64.12 86 VAL A C 1
ATOM 718 O O . VAL A 1 86 ? -1.927 -2.636 -9.877 1.00 64.12 86 VAL A O 1
ATOM 721 N N . SER A 1 87 ? -0.041 -1.418 -9.737 1.00 56.28 87 SER A N 1
ATOM 722 C CA . SER A 1 87 ? -0.668 -0.113 -9.461 1.00 56.28 87 SER A CA 1
ATOM 723 C C . SER A 1 87 ? -1.130 0.658 -10.704 1.00 56.28 87 SER A C 1
ATOM 725 O O . SER A 1 87 ? -1.742 1.714 -10.577 1.00 56.28 87 SER A O 1
ATOM 727 N N . TYR A 1 88 ? -0.840 0.161 -11.908 1.00 60.50 88 TYR A N 1
ATOM 728 C CA . TYR A 1 88 ? -1.054 0.897 -13.155 1.00 60.50 88 TYR A CA 1
ATOM 729 C C . TYR A 1 88 ? -1.703 0.013 -14.232 1.00 60.50 88 TYR A C 1
ATOM 731 O O . TYR A 1 88 ? -1.109 -0.293 -15.263 1.00 60.50 88 TYR A O 1
ATOM 739 N N . ARG A 1 89 ? -2.943 -0.437 -13.988 1.00 52.91 89 ARG A N 1
ATOM 740 C CA . ARG A 1 89 ? -3.660 -1.392 -14.862 1.00 52.91 89 ARG A CA 1
ATOM 741 C C . ARG A 1 89 ? -4.109 -0.834 -16.225 1.00 52.91 89 ARG A C 1
ATOM 743 O O . ARG A 1 89 ? -4.318 -1.622 -17.141 1.00 52.91 89 ARG A O 1
ATOM 750 N N . CYS A 1 90 ? -4.213 0.485 -16.414 1.00 44.53 90 CYS A N 1
ATOM 751 C CA . CYS A 1 90 ? -4.856 1.063 -17.610 1.00 44.53 90 CYS A CA 1
ATOM 752 C C . CYS A 1 90 ? -3.929 1.472 -18.772 1.00 44.53 90 CYS A C 1
ATOM 754 O O . CYS A 1 90 ? -4.434 1.908 -19.801 1.00 44.53 90 CYS A O 1
ATOM 756 N N . ASN A 1 91 ? -2.605 1.318 -18.672 1.00 49.41 91 ASN A N 1
ATOM 757 C CA . ASN A 1 91 ? -1.682 1.711 -19.758 1.00 49.41 91 ASN A CA 1
ATOM 758 C C . ASN A 1 91 ? -0.774 0.580 -20.266 1.00 49.41 91 ASN A C 1
ATOM 760 O O . ASN A 1 91 ? -0.069 0.760 -21.255 1.00 49.41 91 ASN A O 1
ATOM 764 N N . VAL A 1 92 ? -0.860 -0.609 -19.657 1.00 52.25 92 VAL A N 1
ATOM 765 C CA . VAL A 1 92 ? -0.031 -1.775 -20.005 1.00 52.25 92 VAL A CA 1
ATOM 766 C C . VAL A 1 92 ? -0.196 -2.177 -21.473 1.00 52.25 92 VAL A C 1
ATOM 768 O O . VAL A 1 92 ? 0.795 -2.493 -22.111 1.00 52.25 92 VAL A O 1
ATOM 771 N N . LYS A 1 93 ? -1.405 -2.090 -22.048 1.00 49.41 93 LYS A N 1
ATOM 772 C CA . LYS A 1 93 ? -1.647 -2.404 -23.472 1.00 49.41 93 LYS A CA 1
ATOM 773 C C . LYS A 1 93 ? -0.959 -1.431 -24.431 1.00 49.41 93 LYS A C 1
ATOM 775 O O . LYS A 1 93 ? -0.282 -1.857 -25.360 1.00 49.41 93 LYS A O 1
ATOM 780 N N . LEU A 1 94 ? -1.116 -0.127 -24.201 1.00 44.91 94 LEU A N 1
ATOM 781 C CA . LEU A 1 94 ? -0.489 0.903 -25.034 1.00 44.91 94 LEU A CA 1
ATOM 782 C C . LEU A 1 94 ? 1.039 0.839 -24.900 1.00 44.91 94 LEU A C 1
ATOM 784 O O . LEU A 1 94 ? 1.778 1.021 -25.862 1.00 44.91 94 LEU A O 1
ATOM 788 N N . GLU A 1 95 ? 1.525 0.522 -23.704 1.00 51.03 95 GLU A N 1
ATOM 789 C CA . GLU A 1 95 ? 2.945 0.321 -23.440 1.00 51.03 95 GLU A CA 1
ATOM 790 C C . GLU A 1 95 ? 3.474 -0.985 -24.033 1.00 51.03 95 GLU A C 1
ATOM 792 O O . GLU A 1 95 ? 4.588 -0.990 -24.540 1.00 51.03 95 GLU A O 1
ATOM 797 N N . GLU A 1 96 ? 2.702 -2.072 -24.052 1.00 57.78 96 GLU A N 1
ATOM 798 C CA . GLU A 1 96 ? 3.035 -3.293 -24.791 1.00 57.78 96 GLU A CA 1
ATOM 799 C C . GLU A 1 96 ? 3.165 -2.997 -26.286 1.00 57.78 96 GLU A C 1
ATOM 801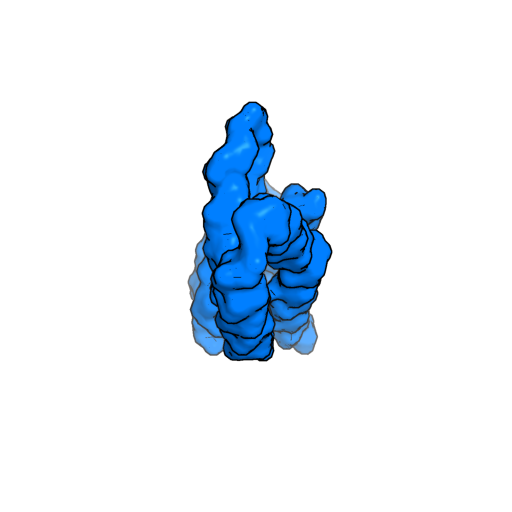 O O . GLU A 1 96 ? 4.132 -3.435 -26.910 1.00 57.78 96 GLU A O 1
ATOM 806 N N . GLU A 1 97 ? 2.259 -2.199 -26.852 1.00 53.00 97 GLU A N 1
ATOM 807 C CA . GLU A 1 97 ? 2.322 -1.750 -28.245 1.00 53.00 97 GLU A CA 1
ATOM 808 C C . GLU A 1 97 ? 3.564 -0.883 -28.512 1.00 53.00 97 GLU A C 1
ATOM 810 O O . GLU A 1 97 ? 4.295 -1.128 -29.478 1.00 53.00 97 GLU A O 1
ATOM 815 N N . ILE A 1 98 ? 3.877 0.069 -27.626 1.00 51.09 98 ILE A N 1
ATOM 816 C CA . ILE A 1 98 ? 5.077 0.916 -27.717 1.00 51.09 98 ILE A CA 1
ATOM 817 C C . ILE A 1 98 ? 6.354 0.081 -27.548 1.00 51.09 98 ILE A C 1
ATOM 819 O O . ILE A 1 98 ? 7.300 0.230 -28.319 1.00 51.09 98 ILE A O 1
ATOM 823 N N . VAL A 1 99 ? 6.403 -0.841 -26.585 1.00 58.00 99 VAL A N 1
ATOM 824 C CA . VAL A 1 99 ? 7.546 -1.736 -26.347 1.00 58.00 99 VAL A CA 1
ATOM 825 C C . VAL A 1 99 ? 7.749 -2.668 -27.536 1.00 58.00 99 VAL A C 1
ATOM 827 O O . VAL A 1 99 ? 8.888 -2.870 -27.959 1.00 58.00 99 VAL A O 1
ATOM 830 N N . GLN A 1 100 ? 6.679 -3.213 -28.118 1.00 61.88 100 GLN A N 1
ATOM 831 C CA . GLN A 1 100 ? 6.760 -3.997 -29.348 1.00 61.88 100 GLN A CA 1
ATOM 832 C C . GLN A 1 100 ? 7.272 -3.154 -30.518 1.00 61.88 100 GLN A C 1
ATOM 834 O O . GLN A 1 100 ? 8.141 -3.615 -31.259 1.00 61.88 100 GLN A O 1
ATOM 839 N N . HIS A 1 101 ? 6.795 -1.919 -30.667 1.00 53.25 101 HIS A N 1
ATOM 840 C CA . HIS A 1 101 ? 7.257 -0.995 -31.701 1.00 53.25 101 HIS A CA 1
ATOM 841 C C . HIS A 1 101 ? 8.754 -0.672 -31.550 1.00 53.25 101 HIS A C 1
ATOM 843 O O . HIS A 1 101 ? 9.525 -0.812 -32.499 1.00 53.25 101 HIS A O 1
ATOM 849 N N . LEU A 1 102 ? 9.206 -0.360 -30.334 1.00 50.12 102 LEU A N 1
ATOM 850 C CA . LEU A 1 102 ? 10.617 -0.112 -30.025 1.00 50.12 102 LEU A CA 1
ATOM 851 C C . LEU A 1 102 ? 11.490 -1.366 -30.220 1.00 50.12 102 LEU A C 1
ATOM 853 O O . LEU A 1 102 ? 12.623 -1.262 -30.687 1.00 50.12 102 LEU A O 1
ATOM 857 N N . ARG A 1 103 ? 10.976 -2.569 -29.924 1.00 58.38 103 ARG A N 1
ATOM 858 C CA . ARG A 1 103 ? 11.663 -3.844 -30.218 1.00 58.38 103 ARG A CA 1
ATOM 859 C C . ARG A 1 103 ? 11.811 -4.104 -31.718 1.00 58.38 103 ARG A C 1
ATOM 861 O O . ARG A 1 103 ? 12.813 -4.686 -32.116 1.00 58.38 103 ARG A O 1
ATOM 868 N N . ARG A 1 104 ? 10.864 -3.666 -32.554 1.00 61.69 104 ARG A N 1
ATOM 869 C CA . ARG A 1 104 ? 11.014 -3.728 -34.021 1.00 61.69 104 ARG A CA 1
ATOM 870 C C . ARG A 1 104 ? 12.131 -2.797 -34.496 1.00 61.69 104 ARG A C 1
ATOM 872 O O . ARG A 1 104 ? 12.928 -3.191 -35.336 1.00 61.69 104 ARG A O 1
ATOM 879 N N . LEU A 1 105 ? 12.265 -1.617 -33.888 1.00 50.38 105 LEU A N 1
ATOM 880 C CA . LEU A 1 105 ? 13.368 -0.687 -34.168 1.00 50.38 105 LEU A CA 1
ATOM 881 C C . LEU A 1 105 ? 14.742 -1.228 -33.708 1.00 50.38 105 LEU A C 1
ATOM 883 O O . LEU A 1 105 ? 15.744 -0.980 -34.384 1.00 50.38 105 LEU A O 1
ATOM 887 N N . LYS A 1 106 ? 14.795 -2.038 -32.629 1.00 49.56 106 LYS A N 1
ATOM 888 C CA . LYS A 1 106 ? 16.013 -2.735 -32.141 1.00 49.56 106 LYS A CA 1
ATOM 889 C C . LYS A 1 106 ? 16.667 -3.665 -33.174 1.00 49.56 106 LYS A C 1
ATOM 891 O O . LYS A 1 106 ? 17.854 -3.942 -33.040 1.00 49.56 106 LYS A O 1
ATOM 896 N N . GLN A 1 107 ? 15.940 -4.146 -34.185 1.00 55.84 107 GLN A N 1
ATOM 897 C CA . GLN A 1 107 ? 16.512 -5.027 -35.214 1.00 55.84 107 GLN A CA 1
ATOM 898 C C . GLN A 1 107 ? 17.416 -4.288 -36.219 1.00 55.84 107 GLN A C 1
ATOM 900 O O . GLN A 1 107 ? 18.058 -4.947 -37.030 1.00 55.84 107 GLN A O 1
ATOM 905 N N . SER A 1 108 ? 17.490 -2.949 -36.168 1.00 52.78 108 SER A N 1
ATOM 906 C CA . SER A 1 108 ? 18.199 -2.148 -37.179 1.00 52.78 108 SER A CA 1
ATOM 907 C C . SER A 1 108 ? 19.598 -1.646 -36.798 1.00 52.78 108 SER A C 1
ATOM 909 O O . SER A 1 108 ? 20.346 -1.324 -37.712 1.00 52.78 108 SER A O 1
ATOM 911 N N . ASP A 1 109 ? 20.005 -1.592 -35.517 1.00 54.00 109 ASP A N 1
ATOM 912 C CA . ASP A 1 109 ? 21.387 -1.194 -35.183 1.00 54.00 109 ASP A CA 1
ATOM 913 C C . ASP A 1 109 ? 21.808 -1.459 -33.721 1.00 54.00 109 ASP A C 1
ATOM 915 O O . ASP A 1 109 ? 21.090 -1.128 -32.772 1.00 54.00 109 ASP A O 1
ATOM 919 N N . SER A 1 110 ? 23.019 -1.993 -33.514 1.00 49.16 110 SER A N 1
ATOM 920 C CA . SER A 1 110 ? 23.503 -2.474 -32.203 1.00 49.16 110 SER A CA 1
ATOM 921 C C . SER A 1 110 ? 23.807 -1.359 -31.190 1.00 49.16 110 SER A C 1
ATOM 923 O O . SER A 1 110 ? 23.731 -1.600 -29.985 1.00 49.16 110 SER A O 1
ATOM 925 N N . LYS A 1 111 ? 24.135 -0.136 -31.635 1.00 51.72 111 LYS A N 1
ATOM 926 C CA . LYS A 1 111 ? 24.381 1.018 -30.741 1.00 51.72 111 LYS A CA 1
ATOM 927 C C . LYS A 1 111 ? 23.095 1.615 -30.163 1.00 51.72 111 LYS A C 1
ATOM 929 O O . LYS A 1 111 ? 23.117 2.166 -29.064 1.00 51.72 111 LYS A O 1
ATOM 934 N N . ASN A 1 112 ? 21.970 1.449 -30.857 1.00 52.19 112 ASN A N 1
ATOM 935 C CA . ASN A 1 112 ? 20.665 1.907 -30.383 1.00 52.19 112 ASN A CA 1
ATOM 936 C C . ASN A 1 112 ? 20.134 1.041 -29.231 1.00 52.19 112 ASN A C 1
ATOM 938 O O . ASN A 1 112 ? 19.333 1.516 -28.434 1.00 52.19 112 ASN A O 1
ATOM 942 N N . LEU A 1 113 ? 20.620 -0.196 -29.080 1.00 49.00 113 LEU A N 1
ATOM 943 C CA . LEU A 1 113 ? 20.134 -1.144 -28.076 1.00 49.00 113 LEU A CA 1
ATOM 944 C C . LEU A 1 113 ? 20.298 -0.631 -26.632 1.00 49.00 113 LEU A C 1
ATOM 946 O O . LEU A 1 113 ? 19.341 -0.664 -25.863 1.00 49.00 113 LEU A O 1
ATOM 950 N N . CYS A 1 114 ? 21.479 -0.101 -26.297 1.00 47.16 114 CYS A N 1
ATOM 951 C CA . CYS A 1 114 ? 21.800 0.405 -24.957 1.00 47.16 114 CYS A CA 1
ATOM 952 C C . CYS A 1 114 ? 21.052 1.713 -24.642 1.00 47.16 114 CYS A C 1
ATOM 954 O O . CYS A 1 114 ? 20.466 1.858 -23.572 1.00 47.16 114 CYS A O 1
ATOM 956 N N . LEU A 1 115 ? 20.985 2.641 -25.604 1.00 44.94 115 LEU A N 1
ATOM 957 C CA . LEU A 1 115 ? 20.250 3.904 -25.454 1.00 44.94 115 LEU A CA 1
ATOM 958 C C . LEU A 1 115 ? 18.739 3.678 -25.316 1.00 44.94 115 LEU A C 1
ATOM 960 O O . LEU A 1 115 ? 18.108 4.308 -24.470 1.00 44.94 115 LEU A O 1
ATOM 964 N N . ILE A 1 116 ? 18.173 2.741 -26.081 1.00 52.88 116 ILE A N 1
ATOM 965 C CA . ILE A 1 116 ? 16.762 2.347 -25.980 1.00 52.88 116 ILE A CA 1
ATOM 966 C C . ILE A 1 116 ? 16.483 1.678 -24.629 1.00 52.88 116 ILE A C 1
ATOM 968 O O . ILE A 1 116 ? 15.455 1.953 -24.021 1.00 52.88 116 ILE A O 1
ATOM 972 N N . GLU A 1 117 ? 17.380 0.830 -24.120 1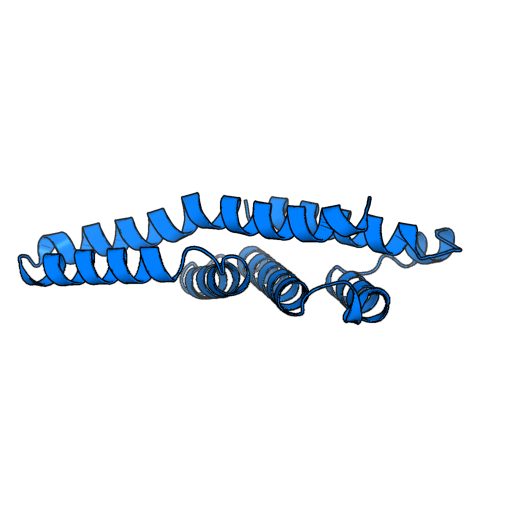.00 54.31 117 GLU A N 1
ATOM 973 C CA . GLU A 1 117 ? 17.215 0.189 -22.807 1.00 54.31 117 GLU A CA 1
ATOM 974 C C . GLU A 1 117 ? 17.291 1.185 -21.650 1.00 54.31 117 GLU A C 1
ATOM 976 O O . GLU A 1 117 ? 16.474 1.117 -20.731 1.00 54.31 117 GLU A O 1
ATOM 981 N N . ILE A 1 118 ? 18.214 2.144 -21.718 1.00 50.19 118 ILE A N 1
ATOM 982 C CA . ILE A 1 118 ? 18.320 3.238 -20.748 1.00 50.19 118 ILE A CA 1
ATOM 983 C C . ILE A 1 118 ? 17.075 4.133 -20.823 1.00 50.19 118 ILE A C 1
ATOM 985 O O . ILE A 1 118 ? 16.496 4.457 -19.788 1.00 50.19 118 ILE A O 1
ATOM 989 N N . GLN A 1 119 ? 16.606 4.486 -22.026 1.00 48.66 119 GLN A N 1
ATOM 990 C CA . GLN A 1 119 ? 15.383 5.277 -22.206 1.00 48.66 119 GLN A CA 1
ATOM 991 C C . GLN A 1 119 ? 14.135 4.544 -21.709 1.00 48.66 119 GLN A C 1
ATOM 993 O O . GLN A 1 119 ? 13.312 5.167 -21.049 1.00 48.66 119 GLN A O 1
ATOM 998 N N . GLN A 1 120 ? 14.005 3.237 -21.953 1.00 55.22 120 GLN A N 1
ATOM 999 C CA . GLN A 1 120 ? 12.902 2.422 -21.432 1.00 55.22 120 GLN A CA 1
ATOM 1000 C C . GLN A 1 120 ? 12.917 2.375 -19.898 1.00 55.22 120 GLN A C 1
ATOM 1002 O O . GLN A 1 120 ? 11.888 2.617 -19.275 1.00 55.22 120 GLN A O 1
ATOM 1007 N N . ARG A 1 121 ? 14.085 2.152 -19.277 1.00 51.84 121 ARG A N 1
ATOM 1008 C CA . ARG A 1 121 ? 14.241 2.126 -17.808 1.00 51.84 121 ARG A CA 1
ATOM 1009 C C . ARG A 1 121 ? 13.960 3.484 -17.155 1.00 51.84 121 ARG A C 1
ATOM 1011 O O . ARG A 1 121 ? 13.282 3.555 -16.125 1.00 51.84 121 ARG A O 1
ATOM 1018 N N . HIS A 1 122 ? 14.447 4.573 -17.753 1.00 46.88 122 HIS A N 1
ATOM 1019 C CA . HIS A 1 122 ? 14.203 5.924 -17.245 1.00 46.88 122 HIS A CA 1
ATOM 1020 C C . HIS A 1 122 ? 12.756 6.375 -17.459 1.00 46.88 122 HIS A C 1
ATOM 1022 O O . HIS A 1 122 ? 12.174 6.967 -16.548 1.00 46.88 122 HIS A O 1
ATOM 1028 N N . TYR A 1 123 ? 12.160 6.081 -18.620 1.00 50.91 123 TYR A N 1
ATOM 1029 C CA . TYR A 1 123 ? 10.760 6.390 -18.920 1.00 50.91 123 TYR A CA 1
ATOM 1030 C C . TYR A 1 123 ? 9.810 5.649 -17.971 1.00 50.91 123 TYR A C 1
ATOM 1032 O O . TYR A 1 123 ? 8.906 6.272 -17.407 1.00 50.91 123 TYR A O 1
ATOM 1040 N N . ASP A 1 124 ? 10.072 4.360 -17.721 1.00 57.34 124 ASP A N 1
ATOM 1041 C CA . ASP A 1 124 ? 9.276 3.537 -16.809 1.00 57.34 124 ASP A CA 1
ATOM 1042 C C . ASP A 1 124 ? 9.249 4.100 -15.386 1.00 57.34 124 ASP A C 1
ATOM 1044 O O . ASP A 1 124 ? 8.192 4.210 -14.773 1.00 57.34 124 ASP A O 1
ATOM 1048 N N . SER A 1 125 ? 10.397 4.494 -14.840 1.00 56.69 125 SER A N 1
ATOM 1049 C CA . SER A 1 125 ? 10.493 4.876 -13.427 1.00 56.69 125 SER A CA 1
ATOM 1050 C C . SER A 1 125 ? 10.093 6.328 -13.147 1.00 56.69 125 SER A C 1
ATOM 1052 O O . SER A 1 125 ? 9.404 6.591 -12.164 1.00 56.69 125 SER A O 1
ATOM 1054 N N . THR A 1 126 ? 10.478 7.288 -13.995 1.00 59.97 126 THR A N 1
ATOM 1055 C CA . THR A 1 126 ? 10.262 8.721 -13.702 1.00 59.97 126 THR A CA 1
ATOM 1056 C C . THR A 1 126 ? 8.860 9.227 -14.033 1.00 59.97 126 THR A C 1
ATOM 1058 O O . THR A 1 126 ? 8.383 10.136 -13.355 1.00 59.97 126 THR A O 1
ATOM 1061 N N . LYS A 1 127 ? 8.170 8.644 -15.026 1.00 62.28 127 LYS A N 1
ATOM 1062 C CA . LYS A 1 127 ? 6.801 9.052 -15.396 1.00 62.28 127 LYS A CA 1
ATOM 1063 C C . LYS A 1 127 ? 5.712 8.124 -14.862 1.00 62.28 127 LYS A C 1
ATOM 1065 O O . LYS A 1 127 ? 4.675 8.628 -14.437 1.00 62.28 127 LYS A O 1
ATOM 1070 N N . ARG A 1 128 ? 5.923 6.801 -14.840 1.00 64.44 128 ARG A N 1
ATOM 1071 C CA . ARG A 1 128 ? 4.869 5.855 -14.416 1.00 64.44 128 ARG A CA 1
ATOM 1072 C C . ARG A 1 128 ? 4.716 5.813 -12.901 1.00 64.44 128 ARG A C 1
ATOM 1074 O O . ARG A 1 128 ? 3.597 5.702 -12.420 1.00 64.44 128 ARG A O 1
ATOM 1081 N N . PHE A 1 129 ? 5.799 5.985 -12.138 1.00 66.81 129 PHE A N 1
ATOM 1082 C CA . PHE A 1 129 ? 5.724 5.941 -10.673 1.00 66.81 129 PHE A CA 1
ATOM 1083 C C . PHE A 1 129 ? 4.824 7.042 -10.077 1.00 66.81 129 PHE A C 1
ATOM 1085 O O . PHE A 1 129 ? 3.951 6.703 -9.279 1.00 66.81 129 PHE A O 1
ATOM 1092 N N . PRO A 1 130 ? 4.931 8.327 -10.481 1.00 68.00 130 PRO A N 1
ATOM 1093 C CA . PRO A 1 130 ? 3.984 9.353 -10.040 1.00 68.00 130 PRO A CA 1
ATOM 1094 C C . PRO A 1 130 ? 2.528 9.071 -10.435 1.00 68.00 130 PRO A C 1
ATOM 1096 O O . PRO A 1 130 ? 1.626 9.347 -9.651 1.00 68.00 130 PRO A O 1
ATOM 1099 N N . LEU A 1 131 ? 2.289 8.524 -11.632 1.00 70.00 131 LEU A N 1
ATOM 1100 C CA . LEU A 1 131 ? 0.937 8.227 -12.119 1.00 70.00 131 LEU A CA 1
ATOM 1101 C C . LEU A 1 131 ? 0.304 7.057 -11.364 1.00 70.00 131 LEU A C 1
ATOM 1103 O O . LEU A 1 131 ? -0.842 7.149 -10.940 1.00 70.00 131 LEU A O 1
ATOM 1107 N N . ALA A 1 132 ? 1.068 5.994 -11.136 1.00 71.19 132 ALA A N 1
ATOM 1108 C CA . ALA A 1 132 ? 0.614 4.837 -10.384 1.00 71.19 132 ALA A CA 1
ATOM 1109 C C . ALA A 1 132 ? 0.375 5.169 -8.900 1.00 71.19 132 ALA A C 1
ATOM 1111 O O . ALA A 1 132 ? -0.590 4.707 -8.298 1.00 71.19 132 ALA A O 1
ATOM 1112 N N . LEU A 1 133 ? 1.208 6.043 -8.320 1.00 73.31 133 LEU A N 1
ATOM 1113 C CA . LEU A 1 133 ? 0.965 6.589 -6.985 1.00 73.31 133 LEU A CA 1
ATOM 1114 C C . LEU A 1 133 ? -0.314 7.428 -6.938 1.00 73.31 133 LEU A C 1
ATOM 1116 O O . LEU A 1 133 ? -1.084 7.296 -5.994 1.00 73.31 133 LEU A O 1
ATOM 1120 N N . ARG A 1 134 ? -0.545 8.284 -7.940 1.00 75.69 134 ARG A N 1
ATOM 1121 C CA . ARG A 1 134 ? -1.765 9.095 -8.026 1.00 75.69 134 ARG A CA 1
ATOM 1122 C C . ARG A 1 134 ? -3.010 8.212 -8.073 1.00 75.69 134 ARG A C 1
ATOM 1124 O O . ARG A 1 134 ? -3.964 8.495 -7.361 1.00 75.69 134 ARG A O 1
ATOM 1131 N N . GLU A 1 135 ? -2.977 7.145 -8.862 1.00 80.12 135 GLU A N 1
ATOM 1132 C CA . GLU A 1 135 ? -4.089 6.198 -8.961 1.00 80.12 135 GLU A CA 1
ATOM 1133 C C . GLU A 1 135 ? -4.356 5.485 -7.630 1.00 80.12 135 GLU A C 1
ATOM 1135 O O . GLU A 1 135 ? -5.498 5.412 -7.178 1.00 80.12 135 GLU A O 1
ATOM 1140 N N . LEU A 1 136 ? -3.292 5.033 -6.958 1.00 77.00 136 LEU A N 1
ATOM 1141 C CA . LEU A 1 136 ? -3.384 4.421 -5.634 1.00 77.00 136 LEU A CA 1
ATOM 1142 C C . LEU A 1 136 ? -3.986 5.383 -4.597 1.00 77.00 136 LEU A C 1
ATOM 1144 O O . LEU A 1 136 ? -4.859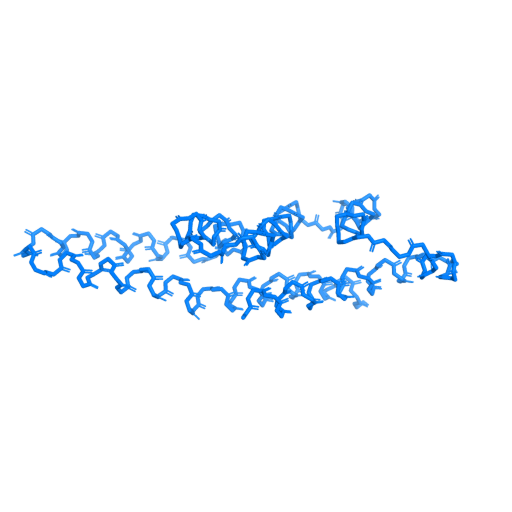 4.993 -3.827 1.00 77.00 136 LEU A O 1
ATOM 1148 N N . VAL A 1 137 ? -3.545 6.645 -4.592 1.00 78.19 137 VAL A N 1
ATOM 1149 C CA . VAL A 1 137 ? -4.068 7.683 -3.692 1.00 78.19 137 VAL A CA 1
ATOM 1150 C C . VAL A 1 137 ? -5.538 7.972 -3.983 1.00 78.19 137 VAL A C 1
ATOM 1152 O O . VAL A 1 137 ? -6.325 8.026 -3.046 1.00 78.19 137 VAL A O 1
ATOM 1155 N N . ASN A 1 138 ? -5.929 8.112 -5.252 1.00 80.00 138 ASN A N 1
ATOM 1156 C CA . ASN A 1 138 ? -7.321 8.373 -5.623 1.00 80.00 138 ASN A CA 1
ATOM 1157 C C . ASN A 1 138 ? -8.259 7.270 -5.116 1.00 80.00 138 ASN A C 1
ATOM 1159 O O . ASN A 1 138 ? -9.286 7.577 -4.522 1.00 80.00 138 ASN A O 1
ATOM 1163 N N . ASN A 1 139 ? -7.888 5.998 -5.292 1.00 80.88 139 ASN A N 1
ATOM 1164 C CA . ASN A 1 139 ? -8.712 4.872 -4.839 1.00 80.88 139 ASN A CA 1
ATOM 1165 C C . ASN A 1 139 ? -8.853 4.828 -3.310 1.00 80.88 139 ASN A C 1
ATOM 1167 O O . ASN A 1 139 ? -9.915 4.494 -2.800 1.00 80.88 139 ASN A O 1
ATOM 1171 N N . LEU A 1 140 ? -7.808 5.210 -2.571 1.00 77.31 140 LEU A N 1
ATOM 1172 C CA . LEU A 1 140 ? -7.871 5.310 -1.111 1.00 77.31 140 LEU A CA 1
ATOM 1173 C C . LEU A 1 140 ? -8.663 6.545 -0.633 1.00 77.31 140 LEU A C 1
ATOM 1175 O O . LEU A 1 140 ? -9.331 6.479 0.395 1.00 77.31 140 LEU A O 1
ATOM 1179 N N . LEU A 1 141 ? -8.619 7.661 -1.371 1.00 76.50 141 LEU A N 1
ATOM 1180 C CA . LEU A 1 141 ? -9.367 8.884 -1.050 1.00 76.50 141 LEU A CA 1
ATOM 1181 C C . LEU A 1 141 ? -10.881 8.727 -1.234 1.00 76.50 141 LEU A C 1
ATOM 1183 O O . LEU A 1 141 ? -11.625 9.287 -0.438 1.00 76.50 141 LEU A O 1
ATOM 1187 N N . VAL A 1 142 ? -11.338 7.945 -2.219 1.00 75.31 142 VAL A N 1
ATOM 1188 C CA . VAL A 1 142 ? -12.777 7.679 -2.451 1.00 75.31 142 VAL A CA 1
ATOM 1189 C C . VAL A 1 142 ? -13.473 7.112 -1.204 1.00 75.31 142 VAL A C 1
ATOM 1191 O O . VAL A 1 142 ? -14.664 7.314 -1.012 1.00 75.31 142 VAL A O 1
ATOM 1194 N N . ILE A 1 143 ? -12.729 6.446 -0.322 1.00 71.19 143 ILE A N 1
ATOM 1195 C CA . ILE A 1 143 ? -13.242 5.835 0.913 1.00 71.19 143 ILE A CA 1
ATOM 1196 C C . ILE A 1 143 ? -13.292 6.855 2.070 1.00 71.19 143 ILE A C 1
ATOM 1198 O O . ILE A 1 143 ? -13.988 6.665 3.075 1.00 71.19 143 ILE A O 1
ATOM 1202 N N . LEU A 1 144 ? -12.525 7.947 1.969 1.00 62.97 144 LEU A N 1
ATOM 1203 C CA . LEU A 1 144 ? -12.531 9.025 2.958 1.00 62.97 144 LEU A CA 1
ATOM 1204 C C . LEU A 1 144 ? -13.714 9.980 2.798 1.00 62.97 144 LEU A C 1
ATOM 1206 O O . LEU A 1 144 ? -14.131 10.538 3.817 1.00 62.97 144 LEU A O 1
ATOM 1210 N N . GLU A 1 145 ? -14.264 10.120 1.593 1.00 57.75 145 GLU A N 1
ATOM 1211 C CA . GLU A 1 145 ? -15.542 10.812 1.349 1.00 57.75 145 GLU A CA 1
ATOM 1212 C C . GLU A 1 145 ? -16.738 10.068 1.986 1.00 57.75 145 GLU A C 1
ATOM 1214 O O . GLU A 1 145 ? -17.766 10.733 2.240 1.00 57.75 145 GLU A O 1
#

Radius of gyration: 18.33 Å; chains: 1; bounding box: 40×17×60 Å

Organism: NCBI:txid43657

Secondary structure (DSSP, 8-state):
-HHHHHHHHHHHHHHHHHHH-S-HHHHHHH---HHHHHHHHHHHHTTTS-HHHHHHHHHHHHHHHHHHH-S-GGGHHHHHHHHHHHH-TTSHHHHHHHHHHHHHHTTS-TTHHHHHHHHHHHHHHHHHHHHHHHHHHHHHHTTT-

Foldseek 3Di:
DLVVLLVVVLVLLVLLLVVPDPDCPVVVVVPDDLVRSLVSSCVVCVPVADPLLSVLNVLSVVLVVCVVVDPDPDPNLVSLVSNLVSLPPPCVVVVVVVVVVVVVVCVPDDVVPVVSVVCVSCVSRPPSVVVSSVSSVVRSVVSVD